Protein AF-A0A3S3SEU9-F1 (afdb_monomer)

Organism: NCBI:txid2502784

Sequence (145 aa):
MKKLLLIMLAISAFSYSQTKEERQKILDKKKAMATYSPRDSLNYPVKYCLLMATSKFLSPDVDLEIDYGQDATYFEDKKIRDRNGKKILFNSVIDALNYMSSIGWEFVNAYVITVGNQNVYHYLMKNENVNPDYIPKTKRDFKLN

Solvent-accessible surface area (backbone atoms only — not comparable to full-atom values): 8757 Å² total; per-residue (Å²): 109,72,72,59,53,52,52,54,52,50,55,54,50,60,69,63,69,58,49,74,66,56,54,47,54,52,52,52,54,52,51,73,71,41,88,76,72,55,70,92,73,60,90,68,83,76,40,50,36,38,43,36,38,33,74,42,88,98,48,82,46,46,47,56,33,57,43,67,82,67,97,70,62,97,84,58,61,38,39,42,25,49,100,85,63,46,74,66,85,46,75,34,71,67,51,45,50,52,53,42,41,77,61,59,36,40,86,73,48,74,54,77,46,72,59,89,94,42,63,35,41,36,34,38,30,34,22,96,78,61,52,81,90,61,56,83,35,34,59,78,77,57,71,74,131

Nearest PDB structures (foldseek):
  6s4l-assembly1_B  TM=4.363E-01  e=3.090E-02  Homo sapiens
  5is2-assembly1_A-2  TM=5.561E-01  e=3.398E-01  Mycobacterium avium 104
  6dzs-assembly1_A  TM=3.660E-01  e=1.528E-01  Mycolicibacterium hassiacum DSM 44199
  2nyi-assembly1_B  TM=5.801E-01  e=2.236E+00  Galdieria sulphuraria
  7dl8-assembly1_B  TM=6.988E-01  e=4.972E+00  Trypanosoma brucei

Structure (mmCIF, N/CA/C/O backbone):
data_AF-A0A3S3SEU9-F1
#
_entry.id   AF-A0A3S3SEU9-F1
#
loop_
_atom_site.group_PDB
_atom_site.id
_atom_site.type_symbol
_atom_site.label_atom_id
_atom_site.label_alt_id
_atom_site.label_comp_id
_atom_site.label_asym_id
_atom_site.label_entity_id
_atom_site.label_seq_id
_atom_site.pdbx_PDB_ins_code
_atom_site.Cartn_x
_atom_site.Cartn_y
_atom_site.Cartn_z
_atom_site.occupancy
_atom_site.B_iso_or_equiv
_atom_site.auth_seq_id
_atom_site.auth_comp_id
_atom_site.auth_asym_id
_atom_site.auth_atom_id
_atom_site.pdbx_PDB_model_num
ATOM 1 N N . MET A 1 1 ? -0.748 -48.714 19.753 1.00 59.88 1 MET A N 1
ATOM 2 C CA . MET A 1 1 ? -1.264 -47.334 19.931 1.00 59.88 1 MET A CA 1
ATOM 3 C C . MET A 1 1 ? -0.469 -46.516 20.956 1.00 59.88 1 MET A C 1
ATOM 5 O O . MET A 1 1 ? 0.057 -45.484 20.571 1.00 59.88 1 MET A O 1
ATOM 9 N N . LYS A 1 2 ? -0.257 -46.976 22.203 1.00 46.00 2 LYS A N 1
ATOM 10 C CA . LYS A 1 2 ? 0.523 -46.224 23.221 1.00 46.00 2 LYS A CA 1
ATOM 11 C C . LYS A 1 2 ? 1.994 -45.934 22.841 1.00 46.00 2 LYS A C 1
ATOM 13 O O . LYS A 1 2 ? 2.471 -44.834 23.084 1.00 46.00 2 LYS A O 1
ATOM 18 N N . LYS A 1 3 ? 2.689 -46.868 22.171 1.00 50.59 3 LYS A N 1
ATOM 19 C CA . LYS A 1 3 ? 4.067 -46.650 21.666 1.00 50.59 3 LYS A CA 1
ATOM 20 C C . LYS A 1 3 ? 4.150 -45.610 20.534 1.00 50.59 3 LYS A C 1
ATOM 22 O O . LYS A 1 3 ? 5.129 -44.885 20.460 1.00 50.59 3 LYS A O 1
ATOM 27 N N . LEU A 1 4 ? 3.115 -45.505 19.695 1.00 50.59 4 LEU A N 1
ATOM 28 C CA . LEU A 1 4 ? 3.064 -44.536 18.591 1.00 50.59 4 LEU A CA 1
ATOM 29 C C . LEU A 1 4 ? 2.796 -43.111 19.109 1.00 50.59 4 LEU A C 1
ATOM 31 O O . LEU A 1 4 ? 3.384 -42.153 18.619 1.00 50.59 4 LEU A O 1
ATOM 35 N N . LEU A 1 5 ? 1.976 -42.989 20.159 1.00 51.41 5 LEU A N 1
ATOM 36 C CA . LEU A 1 5 ? 1.714 -41.720 20.842 1.00 51.41 5 LEU A CA 1
ATOM 37 C C . LEU A 1 5 ? 2.970 -41.175 21.553 1.00 51.41 5 LEU A C 1
ATOM 39 O O . LEU A 1 5 ? 3.225 -39.976 21.507 1.00 51.41 5 LEU A O 1
ATOM 43 N N . LEU A 1 6 ? 3.791 -42.053 22.149 1.00 52.44 6 LEU A N 1
ATOM 44 C CA . LEU A 1 6 ? 5.063 -41.666 22.777 1.00 52.44 6 LEU A CA 1
ATOM 45 C C . LEU A 1 6 ? 6.098 -41.150 21.765 1.00 52.44 6 LEU A C 1
ATOM 47 O O . LEU A 1 6 ? 6.818 -40.202 22.064 1.00 52.44 6 LEU A O 1
ATOM 51 N N . ILE A 1 7 ? 6.161 -41.748 20.571 1.00 57.91 7 ILE A N 1
ATOM 52 C CA . ILE A 1 7 ? 7.074 -41.308 19.505 1.00 57.91 7 ILE A CA 1
ATOM 53 C C . ILE A 1 7 ? 6.664 -39.920 18.988 1.00 57.91 7 ILE A C 1
ATOM 55 O O . ILE A 1 7 ? 7.518 -39.053 18.830 1.00 57.91 7 ILE A O 1
ATOM 59 N N . MET A 1 8 ? 5.363 -39.666 18.808 1.00 54.06 8 MET A N 1
ATOM 60 C CA . MET A 1 8 ? 4.849 -38.342 18.422 1.00 54.06 8 MET A CA 1
ATOM 61 C C . MET A 1 8 ? 5.146 -37.262 19.479 1.00 54.06 8 MET A C 1
ATOM 63 O O . MET A 1 8 ? 5.596 -36.168 19.137 1.00 54.06 8 MET A O 1
ATOM 67 N N . LEU A 1 9 ? 4.972 -37.578 20.768 1.00 53.09 9 LEU A N 1
ATOM 68 C CA . LEU A 1 9 ? 5.332 -36.684 21.877 1.00 53.09 9 LEU A CA 1
ATOM 69 C C . LEU A 1 9 ? 6.841 -36.389 21.911 1.00 53.09 9 LEU A C 1
ATOM 71 O O . LEU A 1 9 ? 7.232 -35.232 22.057 1.00 53.09 9 LEU A O 1
ATOM 75 N N . ALA A 1 10 ? 7.692 -37.393 21.681 1.00 54.12 10 ALA A N 1
ATOM 76 C CA . ALA A 1 10 ? 9.143 -37.211 21.628 1.00 54.12 10 ALA A CA 1
ATOM 77 C C . ALA A 1 10 ? 9.595 -36.317 20.455 1.00 54.12 10 ALA A C 1
ATOM 79 O O . ALA A 1 10 ? 10.455 -35.460 20.644 1.00 54.12 10 ALA A O 1
ATOM 80 N N . ILE A 1 11 ? 8.981 -36.441 19.270 1.00 55.03 11 ILE A N 1
ATOM 81 C CA . ILE A 1 11 ? 9.285 -35.595 18.096 1.00 55.03 11 ILE A CA 1
ATOM 82 C C . ILE A 1 11 ? 8.864 -34.133 18.337 1.00 55.03 11 ILE A C 1
ATOM 84 O O . ILE A 1 11 ? 9.590 -33.203 17.966 1.00 55.03 11 ILE A O 1
ATOM 88 N N . SER A 1 12 ? 7.727 -33.912 19.009 1.00 53.00 12 SER A N 1
ATOM 89 C CA . SER A 1 12 ? 7.298 -32.560 19.397 1.00 53.00 12 SER A CA 1
ATOM 90 C C . SER A 1 12 ? 8.214 -31.930 20.455 1.00 53.00 12 SER A C 1
ATOM 92 O O . SER A 1 12 ? 8.548 -30.752 20.341 1.00 53.00 12 SER A O 1
ATOM 94 N N . ALA A 1 13 ? 8.711 -32.717 21.418 1.00 48.31 13 ALA A N 1
ATOM 95 C CA . ALA A 1 13 ? 9.651 -32.254 22.439 1.00 48.31 13 ALA A CA 1
ATOM 96 C C . ALA A 1 13 ? 11.038 -31.927 21.854 1.00 48.31 13 ALA A C 1
ATOM 98 O O . ALA A 1 13 ? 11.632 -30.913 22.217 1.00 48.31 13 ALA A O 1
ATOM 99 N N . PHE A 1 14 ? 11.521 -32.719 20.888 1.00 50.91 14 PHE A N 1
ATOM 100 C CA . PHE A 1 14 ? 12.787 -32.468 20.182 1.00 50.91 14 PHE A CA 1
ATOM 101 C C . PHE A 1 14 ? 12.729 -31.211 19.298 1.00 50.91 14 PHE A C 1
ATOM 103 O O . PHE A 1 14 ? 13.701 -30.469 19.183 1.00 50.91 14 PHE A O 1
ATOM 110 N N . SER A 1 15 ? 11.564 -30.926 18.706 1.00 49.78 15 SER A N 1
ATOM 111 C CA . SER A 1 15 ? 11.334 -29.680 17.956 1.00 49.78 15 SER A CA 1
ATOM 112 C C . SER A 1 15 ? 11.301 -28.445 18.873 1.00 49.78 15 SER A C 1
ATOM 114 O O . SER A 1 15 ? 11.617 -27.331 18.443 1.00 49.78 15 SER A O 1
ATOM 116 N N . TYR A 1 16 ? 10.956 -28.637 20.151 1.00 48.94 16 TYR A N 1
ATOM 117 C CA . TYR A 1 16 ? 10.883 -27.579 21.161 1.00 48.94 16 TYR A CA 1
ATOM 118 C C . TYR A 1 16 ? 12.215 -27.328 21.892 1.00 48.94 16 TYR A C 1
ATOM 120 O O . TYR A 1 16 ? 12.405 -26.234 22.414 1.00 48.94 16 TYR A O 1
ATOM 128 N N . SER A 1 17 ? 13.151 -28.288 21.906 1.00 53.56 17 SER A N 1
ATOM 129 C CA . SER A 1 17 ? 14.397 -28.192 22.689 1.00 53.56 17 SER A CA 1
ATOM 130 C C . SER A 1 17 ? 15.515 -27.374 22.038 1.00 53.56 17 SER A C 1
ATOM 132 O O . SER A 1 17 ? 16.555 -27.191 22.663 1.00 53.56 17 SER A O 1
ATOM 134 N N . GLN A 1 18 ? 15.344 -26.905 20.798 1.00 58.06 18 GLN A N 1
ATOM 135 C CA . GLN A 1 18 ? 16.339 -26.041 20.162 1.00 58.06 18 GLN A CA 1
ATOM 136 C C . GLN A 1 18 ? 16.134 -24.592 20.591 1.00 58.06 18 GLN A C 1
ATOM 138 O O . GLN A 1 18 ? 15.076 -23.999 20.351 1.00 58.06 18 GLN A O 1
ATOM 143 N N . THR A 1 19 ? 17.173 -24.012 21.177 1.00 67.75 19 THR A N 1
ATOM 144 C CA . THR A 1 19 ? 17.224 -22.590 21.513 1.00 67.75 19 THR A CA 1
ATOM 145 C C . THR A 1 19 ? 17.065 -21.735 20.249 1.00 67.75 19 THR A C 1
ATOM 147 O O . THR A 1 19 ? 17.373 -22.155 19.129 1.00 67.75 19 THR A O 1
ATOM 150 N N . LYS A 1 20 ? 16.592 -20.491 20.404 1.00 57.31 20 LYS A N 1
ATOM 151 C CA . LYS A 1 20 ? 16.487 -19.525 19.291 1.00 57.31 20 LYS A CA 1
ATOM 152 C C . LYS A 1 20 ? 17.822 -19.370 18.546 1.00 57.31 20 LYS A C 1
ATOM 154 O O . LYS A 1 20 ? 17.833 -19.202 17.330 1.00 57.31 20 LYS A O 1
ATOM 159 N N . GLU A 1 21 ? 18.926 -19.471 19.277 1.00 58.62 21 GLU A N 1
ATOM 160 C CA . GLU A 1 21 ? 20.291 -19.342 18.774 1.00 58.62 21 GLU A CA 1
ATOM 161 C C . GLU A 1 21 ? 20.722 -20.544 17.915 1.00 58.62 21 GLU A C 1
ATOM 163 O O . GLU A 1 21 ? 21.312 -20.369 16.851 1.00 58.62 21 GLU A O 1
ATOM 168 N N . GLU A 1 22 ? 20.350 -21.769 18.296 1.00 70.56 22 GLU A N 1
ATOM 169 C CA . GLU A 1 22 ? 20.580 -22.975 17.484 1.00 70.56 22 GLU A CA 1
ATOM 170 C C . GLU A 1 22 ? 19.737 -22.978 16.206 1.00 70.56 22 GLU A C 1
ATOM 172 O O . GLU A 1 22 ? 20.235 -23.312 15.129 1.00 70.56 22 GLU A O 1
ATOM 177 N N . ARG A 1 23 ? 18.482 -22.519 16.296 1.00 66.38 23 ARG A N 1
ATOM 178 C CA . ARG A 1 23 ? 17.613 -22.333 15.124 1.00 66.38 23 ARG A CA 1
ATOM 179 C C . ARG A 1 23 ? 18.206 -21.312 14.153 1.00 66.38 23 ARG A C 1
ATOM 181 O O . ARG A 1 23 ? 18.196 -21.549 12.945 1.00 66.38 23 ARG A O 1
ATOM 188 N N . GLN A 1 24 ? 18.770 -20.219 14.670 1.00 59.25 24 GLN A N 1
ATOM 189 C CA . GLN A 1 24 ? 19.436 -19.202 13.858 1.00 59.25 24 GLN A CA 1
ATOM 190 C C . GLN A 1 24 ? 20.692 -19.762 13.174 1.00 59.25 24 GLN A C 1
ATOM 192 O O . GLN A 1 24 ? 20.829 -19.611 11.965 1.00 59.25 24 GLN A O 1
ATOM 197 N N . LYS A 1 25 ? 21.531 -20.530 13.885 1.00 74.12 25 LYS A N 1
ATOM 198 C CA . LYS A 1 25 ? 22.704 -21.209 13.298 1.00 74.12 25 LYS A CA 1
ATOM 199 C C . LYS A 1 25 ? 22.332 -22.170 12.165 1.00 74.12 25 LYS A C 1
ATOM 201 O O . LYS A 1 25 ? 23.043 -22.247 11.164 1.00 74.12 25 LYS A O 1
ATOM 206 N N . ILE A 1 26 ? 21.218 -22.894 12.287 1.00 76.31 26 ILE A N 1
ATOM 207 C CA . ILE A 1 26 ? 20.717 -23.777 11.220 1.00 76.31 26 ILE A CA 1
ATOM 208 C C . ILE A 1 26 ? 20.243 -22.963 10.010 1.00 76.31 26 ILE A C 1
ATOM 210 O O . ILE A 1 26 ? 20.529 -23.340 8.871 1.00 76.31 26 ILE A O 1
ATOM 214 N N . LEU A 1 27 ? 19.537 -21.852 10.239 1.00 66.81 27 LEU A N 1
ATOM 215 C CA . LEU A 1 27 ? 19.095 -20.944 9.177 1.00 66.81 27 LEU A CA 1
ATOM 216 C C . LEU A 1 27 ? 20.283 -20.300 8.458 1.00 66.81 27 LEU A C 1
ATOM 218 O O . LEU A 1 27 ? 20.294 -20.261 7.231 1.00 66.81 27 LEU A O 1
ATOM 222 N N . ASP A 1 28 ? 21.300 -19.871 9.198 1.00 72.38 28 ASP A N 1
ATOM 223 C CA . ASP A 1 28 ? 22.506 -19.250 8.649 1.00 72.38 28 ASP A CA 1
ATOM 224 C C . ASP A 1 28 ? 23.352 -20.265 7.869 1.00 72.38 28 ASP A C 1
ATOM 226 O O . ASP A 1 28 ? 23.828 -19.967 6.776 1.00 72.38 28 ASP A O 1
ATOM 230 N N . LYS A 1 29 ? 23.447 -21.514 8.347 1.00 73.06 29 LYS A N 1
ATOM 231 C CA . LYS A 1 29 ? 24.093 -22.611 7.608 1.00 73.06 29 LYS A CA 1
ATOM 232 C C . LYS A 1 29 ? 23.344 -22.966 6.319 1.00 73.06 29 LYS A C 1
ATOM 234 O O . LYS A 1 29 ? 23.979 -23.217 5.300 1.00 73.06 29 LYS A O 1
ATOM 239 N N . LYS A 1 30 ? 22.004 -22.954 6.328 1.00 66.31 30 LYS A N 1
ATOM 240 C CA . LYS A 1 30 ? 21.187 -23.120 5.110 1.00 66.31 30 LYS A CA 1
ATOM 241 C C . LYS A 1 30 ? 21.360 -21.944 4.143 1.00 66.31 30 LYS A C 1
ATOM 243 O O . LYS A 1 30 ? 21.490 -22.175 2.946 1.00 66.31 30 LYS A O 1
ATOM 248 N N . LYS A 1 31 ? 21.420 -20.708 4.654 1.00 58.94 31 LYS A N 1
ATOM 249 C CA . LYS A 1 31 ? 21.730 -19.500 3.868 1.00 58.94 31 LYS A CA 1
ATOM 250 C C . LYS A 1 31 ? 23.132 -19.530 3.261 1.00 58.94 31 LYS A C 1
ATOM 252 O O . LYS A 1 31 ? 23.304 -18.980 2.190 1.00 58.94 31 LYS A O 1
ATOM 257 N N . ALA A 1 32 ? 24.108 -20.167 3.906 1.00 60.22 32 ALA A N 1
ATOM 258 C CA . ALA A 1 32 ? 25.459 -20.320 3.361 1.00 60.22 32 ALA A CA 1
ATOM 259 C C . ALA A 1 32 ? 25.544 -21.355 2.220 1.00 60.22 32 ALA A C 1
ATOM 261 O O . ALA A 1 32 ? 26.468 -21.297 1.416 1.00 60.22 32 ALA A O 1
ATOM 262 N N . MET A 1 3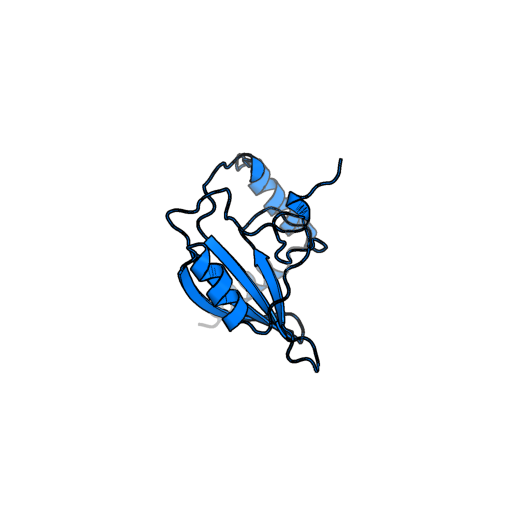3 ? 24.601 -22.304 2.146 1.00 58.06 33 MET A N 1
ATOM 263 C CA . MET A 1 33 ? 24.541 -23.316 1.077 1.00 58.06 33 MET A CA 1
ATOM 264 C C . MET A 1 33 ? 23.635 -22.913 -0.093 1.00 58.06 33 MET A C 1
ATOM 266 O O . MET A 1 33 ? 23.811 -23.413 -1.200 1.00 58.06 33 MET A O 1
ATOM 270 N N . ALA A 1 34 ? 22.679 -22.014 0.132 1.00 56.59 34 ALA A N 1
ATOM 271 C CA . ALA A 1 34 ? 21.967 -21.340 -0.941 1.00 56.59 34 ALA A CA 1
ATOM 272 C C . ALA A 1 34 ? 22.802 -20.137 -1.391 1.00 56.59 34 ALA A C 1
ATOM 274 O O . ALA A 1 34 ? 23.124 -19.276 -0.581 1.00 56.59 34 ALA A O 1
ATOM 275 N N . THR A 1 35 ? 23.138 -20.027 -2.672 1.00 47.19 35 THR A N 1
ATOM 276 C CA . THR A 1 35 ? 23.602 -18.754 -3.233 1.00 47.19 35 THR A CA 1
ATOM 277 C C . THR A 1 35 ? 22.475 -17.731 -3.077 1.00 47.19 35 THR A C 1
ATOM 279 O O . THR A 1 35 ? 21.547 -17.668 -3.880 1.00 47.19 35 THR A O 1
ATOM 282 N N . TYR A 1 36 ? 22.505 -16.967 -1.984 1.00 47.44 36 TYR A N 1
ATOM 283 C 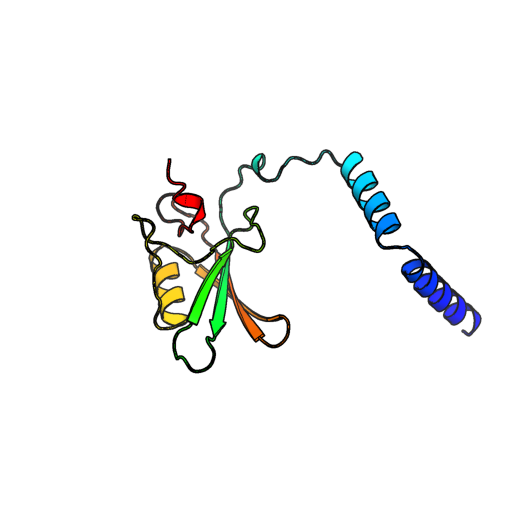CA . TYR A 1 36 ? 21.583 -15.866 -1.749 1.00 47.44 36 TYR A CA 1
ATOM 284 C C . TYR A 1 36 ? 21.897 -14.772 -2.765 1.00 47.44 36 TYR A C 1
ATOM 286 O O . TYR A 1 36 ? 22.869 -14.036 -2.609 1.00 47.44 36 TYR A O 1
ATOM 294 N N . SER A 1 37 ? 21.086 -14.680 -3.816 1.00 45.72 37 SER A N 1
ATOM 295 C CA . SER A 1 37 ? 21.028 -13.465 -4.623 1.00 45.72 37 SER A CA 1
ATOM 296 C C . SER A 1 37 ? 20.271 -12.428 -3.793 1.00 45.72 37 SER A C 1
ATOM 298 O O . SER A 1 37 ? 19.111 -12.683 -3.452 1.00 45.72 37 SER A O 1
ATOM 300 N N . PRO A 1 38 ? 20.884 -11.291 -3.420 1.00 48.94 38 PRO A N 1
ATOM 301 C CA . PRO A 1 38 ? 20.174 -10.227 -2.718 1.00 48.94 38 PRO A CA 1
ATOM 302 C C . PRO A 1 38 ? 18.898 -9.854 -3.471 1.00 48.94 38 PRO A C 1
ATOM 304 O O . PRO A 1 38 ? 18.916 -9.819 -4.698 1.00 48.94 38 PRO A O 1
ATOM 307 N N . ARG A 1 39 ? 17.787 -9.577 -2.781 1.00 50.75 39 ARG A N 1
ATOM 308 C CA . ARG A 1 39 ? 16.524 -9.221 -3.452 1.00 50.75 39 ARG A CA 1
ATOM 309 C C . ARG A 1 39 ? 16.701 -8.039 -4.412 1.00 50.75 39 ARG A C 1
ATOM 311 O O . ARG A 1 39 ? 16.165 -8.082 -5.510 1.00 50.75 39 ARG A O 1
ATOM 318 N N . ASP A 1 40 ? 17.557 -7.082 -4.059 1.00 51.66 40 ASP A N 1
ATOM 319 C CA . ASP A 1 40 ? 17.941 -5.944 -4.906 1.00 51.66 40 ASP A CA 1
ATOM 320 C C . ASP A 1 40 ? 18.636 -6.340 -6.230 1.00 51.66 40 ASP A C 1
ATOM 322 O O . ASP A 1 40 ? 18.718 -5.532 -7.150 1.00 51.66 40 ASP A O 1
ATOM 326 N N . SER A 1 41 ? 19.131 -7.579 -6.354 1.00 45.75 41 SER A N 1
ATOM 327 C CA . SER A 1 41 ? 19.686 -8.135 -7.602 1.00 45.75 41 SER A CA 1
ATOM 328 C C . SER A 1 41 ? 18.636 -8.802 -8.501 1.00 45.75 41 SER A C 1
ATOM 330 O O . SER A 1 41 ? 18.914 -9.095 -9.663 1.00 45.75 41 SER A O 1
ATOM 332 N N . LEU A 1 42 ? 17.427 -9.045 -7.984 1.00 53.28 42 LEU A N 1
ATOM 333 C CA . LEU A 1 42 ? 16.322 -9.640 -8.728 1.00 53.28 42 LEU A CA 1
ATOM 334 C C . LEU A 1 42 ? 15.488 -8.525 -9.371 1.00 53.28 42 LEU A C 1
ATOM 336 O O . LEU A 1 42 ? 14.598 -7.954 -8.751 1.00 53.28 42 LEU A O 1
ATOM 340 N N . ASN A 1 43 ? 15.768 -8.218 -10.638 1.00 66.44 43 ASN A N 1
ATOM 341 C CA . ASN A 1 43 ? 14.995 -7.243 -11.408 1.00 66.44 43 ASN A CA 1
ATOM 342 C C . ASN A 1 43 ? 13.739 -7.897 -12.013 1.00 66.44 43 ASN A C 1
ATOM 344 O O . ASN A 1 43 ? 13.711 -8.233 -13.197 1.00 66.44 43 ASN A O 1
ATOM 348 N N . TYR A 1 44 ? 12.716 -8.141 -11.190 1.00 73.50 44 TYR A N 1
ATOM 349 C CA . TYR A 1 44 ? 11.390 -8.538 -11.670 1.00 73.50 44 TYR A CA 1
ATOM 350 C C . TYR A 1 44 ? 10.435 -7.335 -11.699 1.00 73.50 44 TYR A C 1
ATOM 352 O O . TYR A 1 44 ? 10.507 -6.467 -10.827 1.00 73.50 44 TYR A O 1
ATOM 360 N N . PRO A 1 45 ? 9.511 -7.271 -12.676 1.00 81.31 45 PRO A N 1
ATOM 361 C CA . PRO A 1 45 ? 8.522 -6.204 -12.729 1.00 81.31 45 PRO A CA 1
ATOM 362 C C . PRO A 1 45 ? 7.575 -6.280 -11.526 1.00 81.31 45 PRO A C 1
ATOM 364 O O . PRO A 1 45 ? 7.135 -7.363 -11.126 1.00 81.31 45 PRO A O 1
ATOM 367 N N . VAL A 1 46 ? 7.218 -5.119 -10.975 1.00 87.06 46 VAL A N 1
ATOM 368 C CA . VAL A 1 46 ? 6.205 -5.008 -9.921 1.00 87.06 46 VAL A CA 1
ATOM 369 C C . VAL A 1 46 ? 4.838 -5.318 -10.526 1.00 87.06 46 VAL A C 1
ATOM 371 O O . VAL A 1 46 ? 4.279 -4.508 -11.256 1.00 87.06 46 VAL A O 1
ATOM 374 N N . LYS A 1 47 ? 4.311 -6.509 -10.232 1.00 92.81 47 LYS A N 1
ATOM 375 C CA . LYS A 1 47 ? 3.003 -6.967 -10.734 1.00 92.81 47 LYS A CA 1
ATOM 376 C C . LYS A 1 47 ? 1.923 -7.070 -9.669 1.00 92.81 47 LYS A C 1
ATOM 378 O O . LYS A 1 47 ? 0.750 -7.161 -10.011 1.00 92.81 47 LYS A O 1
ATOM 383 N N . TYR A 1 48 ? 2.311 -7.090 -8.399 1.00 94.94 48 TYR A N 1
ATOM 384 C CA . TYR A 1 48 ? 1.409 -7.278 -7.270 1.00 94.94 48 TYR A CA 1
ATOM 385 C C . TYR A 1 48 ? 1.727 -6.272 -6.174 1.00 94.94 48 TYR A C 1
ATOM 387 O O . TYR A 1 48 ? 2.886 -5.902 -5.982 1.00 94.94 48 TYR A O 1
ATOM 395 N N . CYS A 1 49 ? 0.695 -5.866 -5.444 1.00 95.00 49 CYS A N 1
ATOM 396 C CA . CYS A 1 49 ? 0.844 -5.113 -4.214 1.00 95.00 49 CYS A CA 1
ATOM 397 C C . CYS A 1 49 ? -0.207 -5.530 -3.189 1.00 95.00 49 CYS A C 1
ATOM 399 O O . CYS A 1 49 ? -1.297 -5.990 -3.537 1.00 95.00 49 CYS A O 1
ATOM 401 N N . LEU A 1 50 ? 0.109 -5.316 -1.919 1.00 95.69 50 LEU A N 1
ATOM 402 C CA . LEU A 1 50 ? -0.862 -5.297 -0.839 1.00 95.69 50 LEU A CA 1
ATOM 403 C C . LEU A 1 50 ? -1.141 -3.846 -0.473 1.00 95.69 50 LEU A C 1
ATOM 405 O O . LEU A 1 50 ? -0.242 -3.126 -0.042 1.00 95.69 50 LEU A O 1
ATOM 409 N N . LEU A 1 51 ? -2.394 -3.433 -0.622 1.00 96.31 51 LEU A N 1
ATOM 410 C CA . LEU A 1 51 ? -2.902 -2.220 -0.000 1.00 96.31 51 LEU A CA 1
ATOM 411 C C . LEU A 1 51 ? -3.421 -2.600 1.391 1.00 96.31 51 LEU A C 1
ATOM 413 O O . LEU A 1 51 ? -4.325 -3.426 1.522 1.00 96.31 51 LEU A O 1
ATOM 417 N N . MET A 1 52 ? -2.817 -2.038 2.431 1.00 94.62 52 MET A N 1
ATOM 418 C CA . MET A 1 52 ? -3.131 -2.327 3.828 1.00 94.62 52 MET A CA 1
ATOM 419 C C . MET A 1 52 ? -3.857 -1.136 4.431 1.00 94.62 52 MET A C 1
ATOM 421 O O . MET A 1 52 ? -3.335 -0.024 4.417 1.00 94.62 52 MET A O 1
ATOM 425 N N . ALA A 1 53 ? -5.050 -1.376 4.965 1.00 92.94 53 ALA A N 1
ATOM 426 C CA . ALA A 1 53 ? -5.847 -0.368 5.640 1.00 92.94 53 ALA A CA 1
ATOM 427 C C . ALA A 1 53 ? -5.950 -0.675 7.134 1.00 92.94 53 ALA A C 1
ATOM 429 O O . ALA A 1 53 ? -6.362 -1.768 7.535 1.00 92.94 53 ALA A O 1
ATOM 430 N N . THR A 1 54 ? -5.647 0.318 7.957 1.00 90.81 54 THR A N 1
ATOM 431 C CA . THR A 1 54 ? -5.904 0.310 9.396 1.00 90.81 54 THR A CA 1
ATOM 432 C C . THR A 1 54 ? -6.907 1.400 9.731 1.00 90.81 54 THR A C 1
ATOM 434 O O . THR A 1 54 ? -6.738 2.568 9.381 1.00 90.81 54 THR A O 1
ATOM 437 N N . SER A 1 55 ? -7.978 1.026 10.435 1.00 78.50 55 SER A N 1
ATOM 438 C CA . SER A 1 55 ? -8.893 2.021 10.996 1.00 78.50 55 SER A CA 1
ATOM 439 C C . SER A 1 55 ? -8.140 2.836 12.036 1.00 78.50 55 SER A C 1
ATOM 441 O O . SER A 1 55 ? -7.504 2.263 12.930 1.00 78.50 55 SER A O 1
ATOM 443 N N . LYS A 1 56 ? -8.246 4.163 11.962 1.00 74.00 56 LYS A N 1
ATOM 444 C CA . LYS A 1 56 ? -7.857 5.013 13.084 1.00 74.00 56 LYS A CA 1
ATOM 445 C C . LYS A 1 56 ? -8.932 4.909 14.163 1.00 74.00 56 LYS A C 1
ATOM 447 O O . LYS A 1 56 ? -10.123 4.826 13.869 1.00 74.00 56 LYS A O 1
ATOM 452 N N . PHE A 1 57 ? -8.512 4.863 15.421 1.00 53.84 57 PHE A N 1
ATOM 453 C CA . PHE A 1 57 ? -9.439 4.829 16.547 1.00 53.84 57 PHE A CA 1
ATOM 454 C C . PHE A 1 57 ? -10.251 6.137 16.565 1.00 53.84 57 PHE A C 1
ATOM 456 O O . PHE A 1 57 ? -9.659 7.213 16.611 1.00 53.84 57 PHE A O 1
ATOM 463 N N . LEU A 1 58 ? -11.586 6.037 16.505 1.00 52.94 58 LEU A N 1
ATOM 464 C CA . LEU A 1 58 ? -12.546 7.158 16.549 1.00 52.94 58 LEU A CA 1
ATOM 465 C C . LEU A 1 58 ? -12.526 8.149 15.362 1.00 52.94 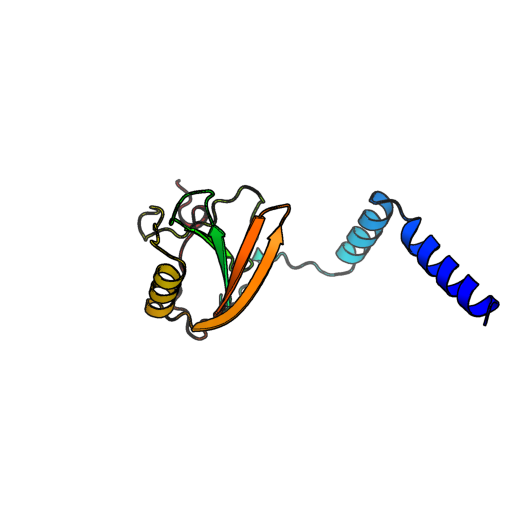58 LEU A C 1
ATOM 467 O O . LEU A 1 58 ? -13.090 9.233 15.485 1.00 52.94 58 LEU A O 1
ATOM 471 N N . SER A 1 59 ? -11.933 7.804 14.213 1.00 63.66 59 SER A N 1
ATOM 472 C CA . SER A 1 59 ? -11.991 8.636 12.997 1.00 63.66 59 SER A CA 1
ATOM 473 C C . SER A 1 59 ? -12.574 7.848 11.817 1.00 63.66 59 SER A C 1
ATOM 475 O O . SER A 1 59 ? -12.285 6.654 11.709 1.00 63.66 59 SER A O 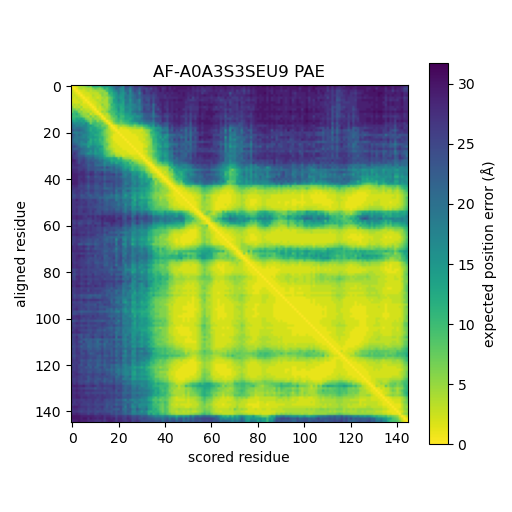1
AT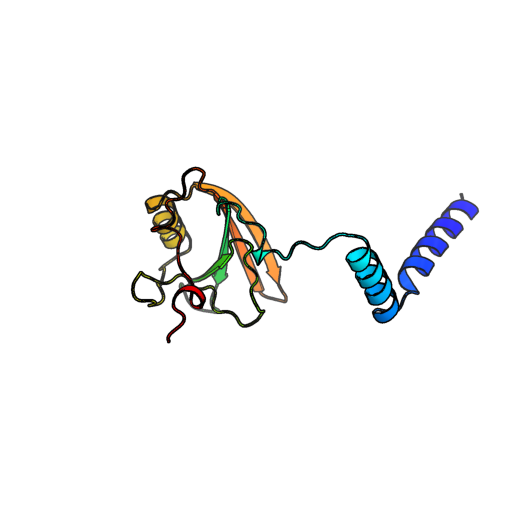OM 477 N N . PRO A 1 60 ? -13.367 8.480 10.924 1.00 65.56 60 PRO A N 1
ATOM 478 C CA . PRO A 1 60 ? -13.714 7.878 9.634 1.00 65.56 60 PRO A CA 1
ATOM 479 C C . PRO A 1 60 ? -12.482 7.690 8.733 1.00 65.56 60 PRO A C 1
ATOM 481 O O . PRO A 1 60 ? -12.539 6.923 7.774 1.00 65.56 60 PRO A O 1
ATOM 484 N N . ASP A 1 61 ? -11.367 8.357 9.049 1.00 71.56 61 ASP A N 1
ATOM 485 C CA . ASP A 1 61 ? -10.124 8.245 8.303 1.00 71.56 61 ASP A CA 1
ATOM 486 C C . ASP A 1 61 ? -9.520 6.844 8.415 1.00 71.56 61 ASP A C 1
ATOM 488 O O . ASP A 1 61 ? -9.347 6.276 9.501 1.00 71.56 61 ASP A O 1
ATOM 492 N N . VAL A 1 62 ? -9.052 6.353 7.276 1.00 83.06 62 VAL A N 1
ATOM 493 C CA . VAL A 1 62 ? -8.240 5.142 7.188 1.00 83.06 62 VAL A CA 1
ATOM 494 C C . VAL A 1 62 ? -6.772 5.518 7.038 1.00 83.06 62 VAL A C 1
ATOM 496 O O . VAL A 1 62 ? -6.425 6.460 6.324 1.00 83.06 62 VAL A O 1
ATOM 499 N N . ASP A 1 63 ? -5.893 4.811 7.743 1.00 89.25 63 ASP A N 1
ATOM 500 C CA . ASP A 1 63 ? -4.468 4.847 7.430 1.00 89.25 63 ASP A CA 1
ATOM 501 C C . ASP A 1 63 ? -4.184 3.780 6.375 1.00 89.25 63 ASP A C 1
ATOM 503 O O . ASP A 1 63 ? -4.601 2.631 6.532 1.00 89.25 63 ASP A O 1
ATOM 507 N N . LEU A 1 64 ? -3.546 4.181 5.277 1.00 93.00 64 LEU A N 1
ATOM 508 C CA . LEU A 1 64 ? -3.325 3.329 4.114 1.00 93.00 64 LEU A CA 1
ATOM 509 C C . LEU A 1 64 ? -1.848 3.261 3.770 1.00 93.00 64 LEU A C 1
ATOM 511 O O . LEU A 1 64 ? -1.178 4.279 3.580 1.00 93.00 64 LEU A O 1
ATOM 515 N N . GLU A 1 65 ? -1.374 2.033 3.636 1.00 93.56 65 GLU A N 1
ATOM 516 C CA . GLU A 1 65 ? -0.003 1.703 3.285 1.00 93.56 65 GLU A CA 1
ATOM 517 C C . GLU A 1 65 ? 0.019 0.751 2.097 1.00 93.56 65 GLU A C 1
ATOM 519 O O . GLU A 1 65 ? -0.900 -0.047 1.912 1.00 93.56 65 GLU A O 1
ATOM 524 N N . ILE A 1 66 ? 1.079 0.829 1.294 1.00 93.81 66 ILE A N 1
ATOM 525 C CA . ILE A 1 66 ? 1.263 -0.046 0.138 1.00 93.81 66 ILE A CA 1
ATOM 526 C C . ILE A 1 66 ? 2.561 -0.846 0.247 1.00 93.81 66 ILE A C 1
ATOM 528 O O . ILE A 1 66 ? 3.622 -0.316 0.587 1.00 93.81 66 ILE A O 1
ATOM 532 N N . ASP A 1 67 ? 2.465 -2.141 -0.041 1.00 91.62 67 ASP A N 1
ATOM 533 C CA . ASP A 1 67 ? 3.579 -3.084 -0.019 1.00 91.62 67 ASP A CA 1
ATOM 534 C C . ASP A 1 67 ? 3.703 -3.794 -1.373 1.00 91.62 67 ASP A C 1
ATOM 536 O O . ASP A 1 67 ? 2.763 -4.443 -1.824 1.00 91.62 67 ASP A O 1
ATOM 540 N N . TYR A 1 68 ? 4.860 -3.675 -2.019 1.00 89.00 68 TYR A N 1
ATOM 541 C CA . TYR A 1 68 ? 5.206 -4.330 -3.287 1.00 89.00 68 TYR A CA 1
ATOM 542 C C . TYR A 1 68 ? 6.186 -5.499 -3.095 1.00 89.00 68 TYR A C 1
ATOM 544 O O . TYR A 1 68 ? 6.729 -6.028 -4.065 1.00 89.00 68 TYR A O 1
ATOM 552 N N . GLY A 1 69 ? 6.468 -5.890 -1.850 1.00 81.88 69 GLY A N 1
ATOM 553 C CA . GLY A 1 69 ? 7.507 -6.856 -1.509 1.00 81.88 69 GLY A CA 1
ATOM 554 C C . GLY A 1 69 ? 8.925 -6.278 -1.542 1.00 81.88 69 GLY A C 1
ATOM 555 O O . GLY A 1 69 ? 9.891 -7.041 -1.569 1.00 81.88 69 GLY A O 1
ATOM 556 N N . GLN A 1 70 ? 9.085 -4.954 -1.544 1.00 74.44 70 GLN A N 1
ATOM 557 C CA . GLN A 1 70 ? 10.388 -4.300 -1.423 1.00 74.44 70 GLN A CA 1
ATOM 558 C C . GLN A 1 70 ? 10.977 -4.485 -0.017 1.00 74.44 70 GLN A C 1
ATOM 560 O O . GLN A 1 70 ? 10.236 -4.574 0.965 1.00 74.44 70 GLN A O 1
ATOM 565 N N . ASP A 1 71 ? 12.308 -4.522 0.095 1.00 69.94 71 ASP A N 1
ATOM 566 C CA . ASP A 1 71 ? 12.978 -4.563 1.398 1.00 69.94 71 ASP A CA 1
ATOM 567 C C . ASP A 1 71 ? 12.637 -3.289 2.177 1.00 69.94 71 ASP A C 1
ATOM 569 O O . ASP A 1 71 ? 13.090 -2.187 1.846 1.00 69.94 71 ASP A O 1
ATOM 573 N N . ALA A 1 72 ? 11.790 -3.449 3.192 1.00 66.62 72 ALA A N 1
ATOM 574 C CA . ALA A 1 72 ? 11.314 -2.372 4.037 1.00 66.62 72 ALA A CA 1
ATOM 575 C C . ALA A 1 72 ? 11.721 -2.605 5.489 1.00 66.62 72 ALA A C 1
ATOM 577 O O . ALA A 1 72 ? 11.622 -3.717 6.015 1.00 66.62 72 ALA A O 1
ATOM 578 N N . THR A 1 73 ? 12.164 -1.539 6.153 1.00 70.12 73 THR A N 1
ATOM 579 C CA . THR A 1 73 ? 12.388 -1.589 7.605 1.00 70.12 73 THR A CA 1
ATOM 580 C C . THR A 1 73 ? 11.061 -1.440 8.347 1.00 70.12 73 THR A C 1
ATOM 582 O O . THR A 1 73 ? 10.108 -0.868 7.822 1.00 70.12 73 THR A O 1
ATOM 585 N N . TYR A 1 74 ? 11.000 -1.912 9.596 1.00 61.34 74 TYR A N 1
ATOM 586 C CA . TYR A 1 74 ? 9.796 -1.807 10.433 1.00 61.34 74 TYR A CA 1
ATOM 587 C C . TYR A 1 74 ? 9.296 -0.359 10.613 1.00 61.34 74 TYR A C 1
ATOM 589 O O . TYR A 1 74 ? 8.110 -0.138 10.821 1.00 61.34 74 TYR A O 1
ATOM 597 N N . PHE A 1 75 ? 10.190 0.631 10.515 1.00 72.31 75 PHE A N 1
ATOM 598 C CA . PHE A 1 75 ? 9.882 2.052 10.718 1.00 72.31 75 PHE A CA 1
ATOM 599 C C . PHE A 1 75 ? 9.664 2.833 9.416 1.00 72.31 75 PHE A C 1
ATOM 601 O O . PHE A 1 75 ? 9.634 4.066 9.424 1.00 72.31 75 PHE A O 1
ATOM 608 N N . GLU A 1 76 ? 9.572 2.148 8.280 1.00 81.12 76 GLU A N 1
ATOM 609 C CA . GLU A 1 76 ? 9.443 2.814 6.993 1.00 81.12 76 GLU A CA 1
ATOM 610 C C . GLU A 1 76 ? 8.029 3.356 6.756 1.00 81.12 76 GLU A C 1
ATOM 612 O O . GLU A 1 76 ? 7.034 2.667 6.950 1.00 81.12 76 GLU A O 1
ATOM 617 N N . ASP A 1 77 ? 7.941 4.604 6.294 1.00 86.81 77 ASP A N 1
ATOM 618 C CA . ASP A 1 77 ? 6.673 5.250 5.955 1.00 86.81 77 ASP A CA 1
ATOM 619 C C . ASP A 1 77 ? 6.193 4.784 4.574 1.00 86.81 77 ASP A C 1
ATOM 621 O O . ASP A 1 77 ? 6.588 5.339 3.539 1.00 86.81 77 ASP A O 1
ATOM 625 N N . LYS A 1 78 ? 5.336 3.759 4.587 1.00 91.00 78 LYS A N 1
ATOM 626 C CA . LYS A 1 78 ? 4.747 3.111 3.406 1.00 91.00 78 LYS A CA 1
ATOM 627 C C . LYS A 1 78 ? 3.488 3.807 2.874 1.00 91.00 78 LYS A C 1
ATOM 629 O O . LYS A 1 78 ? 2.801 3.261 2.010 1.00 91.00 78 LYS A O 1
ATOM 634 N N . LYS A 1 79 ? 3.165 5.006 3.366 1.00 93.00 79 LYS A N 1
ATOM 635 C CA . LYS A 1 79 ? 1.997 5.763 2.898 1.00 93.00 79 LYS A CA 1
ATOM 636 C C . LYS A 1 79 ? 2.206 6.231 1.468 1.00 93.00 79 LYS A C 1
ATOM 638 O O . LYS A 1 79 ? 3.297 6.686 1.113 1.00 93.00 79 LYS A O 1
ATOM 643 N N . ILE A 1 80 ? 1.137 6.157 0.682 1.00 92.56 80 ILE A N 1
ATOM 644 C CA . ILE A 1 80 ? 1.143 6.567 -0.720 1.00 92.56 80 ILE A CA 1
ATOM 645 C C . ILE A 1 80 ? 1.397 8.076 -0.816 1.00 92.56 80 ILE A C 1
ATOM 647 O O . ILE A 1 80 ? 0.835 8.878 -0.060 1.00 92.56 80 ILE A O 1
ATOM 651 N N . ARG A 1 81 ? 2.266 8.466 -1.748 1.00 90.69 81 ARG A N 1
ATOM 652 C CA . ARG A 1 81 ? 2.662 9.849 -2.002 1.00 90.69 81 ARG A CA 1
ATOM 653 C C . ARG A 1 81 ? 2.443 10.232 -3.458 1.00 90.69 81 ARG A C 1
ATOM 655 O O . ARG A 1 81 ? 2.592 9.412 -4.360 1.00 90.69 81 ARG A O 1
ATOM 662 N N . ASP A 1 82 ? 2.089 11.495 -3.661 1.00 87.06 82 ASP A N 1
ATOM 663 C CA . ASP A 1 82 ? 1.989 12.099 -4.984 1.00 87.06 82 ASP A CA 1
ATOM 664 C C . ASP A 1 82 ? 3.376 12.320 -5.609 1.00 87.06 82 ASP A C 1
ATOM 666 O O . ASP A 1 82 ? 4.410 12.102 -4.977 1.00 87.06 82 ASP A O 1
ATOM 670 N N . ARG A 1 83 ? 3.403 12.814 -6.850 1.00 84.81 83 ARG A N 1
ATOM 671 C CA . ARG A 1 83 ? 4.640 13.108 -7.596 1.00 84.81 83 ARG A CA 1
ATOM 672 C C . ARG A 1 83 ? 5.587 14.108 -6.917 1.00 84.81 83 ARG A C 1
ATOM 674 O O . ARG A 1 83 ? 6.744 14.189 -7.303 1.00 84.81 83 ARG A O 1
ATOM 681 N N . ASN A 1 84 ? 5.102 14.886 -5.950 1.00 84.94 84 ASN A N 1
ATOM 682 C CA . ASN A 1 84 ? 5.889 15.869 -5.205 1.00 84.94 84 ASN A CA 1
ATOM 683 C C . ASN A 1 84 ? 6.349 15.313 -3.845 1.00 84.94 84 ASN A C 1
ATOM 685 O O . ASN A 1 84 ? 6.900 16.048 -3.027 1.00 84.94 84 ASN A O 1
ATOM 689 N N . GLY A 1 85 ? 6.070 14.040 -3.557 1.00 86.38 85 GLY A N 1
ATOM 690 C CA . GLY A 1 85 ? 6.378 13.409 -2.283 1.00 86.38 85 GLY A CA 1
ATOM 691 C C . GLY A 1 85 ? 5.404 13.764 -1.161 1.00 86.38 85 GLY A C 1
ATOM 692 O O . GLY A 1 85 ? 5.672 13.422 -0.006 1.00 86.38 85 GLY A O 1
ATOM 693 N N . LYS A 1 86 ? 4.266 14.415 -1.431 1.00 89.62 86 LYS A N 1
ATOM 694 C CA . LYS A 1 86 ? 3.250 14.699 -0.405 1.00 89.62 86 LYS A CA 1
ATOM 695 C C . LYS A 1 86 ? 2.363 13.473 -0.191 1.00 89.62 86 LYS A C 1
ATOM 697 O O . LYS A 1 86 ? 1.965 12.820 -1.146 1.00 89.62 86 LYS A O 1
ATOM 702 N N . LYS A 1 87 ? 2.031 13.167 1.070 1.00 91.94 87 LYS A N 1
ATOM 703 C CA . LYS A 1 87 ? 1.101 12.074 1.407 1.00 91.94 87 LYS A CA 1
ATOM 704 C C . LYS A 1 87 ? -0.264 12.322 0.768 1.00 91.94 87 LYS A C 1
ATOM 706 O O . LYS A 1 87 ? -0.820 13.409 0.936 1.00 91.94 87 LYS A O 1
ATOM 711 N N . ILE A 1 88 ? -0.795 11.308 0.095 1.00 91.12 88 ILE A N 1
ATOM 712 C CA . ILE A 1 88 ? -2.180 11.295 -0.372 1.00 91.12 88 ILE A CA 1
ATOM 713 C C . ILE A 1 88 ? -3.057 10.869 0.806 1.00 91.12 88 ILE A C 1
ATOM 715 O O . ILE A 1 88 ? -2.740 9.910 1.510 1.00 91.12 88 ILE A O 1
ATOM 719 N N . LEU A 1 89 ? -4.128 11.619 1.053 1.00 89.88 89 LEU A N 1
ATOM 720 C CA . LEU A 1 89 ? -5.139 11.278 2.048 1.00 89.88 89 LEU A CA 1
ATOM 721 C C . LEU A 1 89 ? -6.350 10.717 1.315 1.00 89.88 89 LEU A C 1
ATOM 723 O O . LEU A 1 89 ? -6.802 11.319 0.343 1.00 89.88 89 LEU A O 1
ATOM 727 N N . PHE A 1 90 ? -6.862 9.591 1.796 1.00 90.00 90 PHE A N 1
ATOM 728 C CA . PHE A 1 90 ? -8.058 8.957 1.257 1.00 90.00 90 PHE A CA 1
ATOM 729 C C . PHE A 1 90 ? -9.185 9.052 2.277 1.00 90.00 90 PHE A C 1
ATOM 731 O O . PHE A 1 90 ? -8.962 8.863 3.474 1.00 90.00 90 PHE A O 1
ATOM 738 N N . ASN A 1 91 ? -10.398 9.303 1.793 1.00 88.12 91 ASN A N 1
ATOM 739 C CA . ASN A 1 91 ? -11.584 9.420 2.642 1.00 88.12 91 ASN A CA 1
ATOM 740 C C . ASN A 1 91 ? -12.080 8.056 3.137 1.00 88.12 91 ASN A C 1
ATOM 742 O O . ASN A 1 91 ? -12.760 7.959 4.152 1.00 88.12 91 ASN A O 1
ATOM 746 N N . SER A 1 92 ? -11.790 6.993 2.385 1.00 89.38 92 SER A N 1
ATOM 747 C CA . SER A 1 92 ? -12.177 5.623 2.710 1.00 89.38 92 SER A CA 1
ATOM 748 C C . SER A 1 92 ? -11.277 4.627 1.985 1.00 89.38 92 SER A C 1
ATOM 750 O O . SER A 1 92 ? -10.500 4.989 1.100 1.00 89.38 92 SER A O 1
ATOM 752 N N . VAL A 1 93 ? -11.424 3.341 2.303 1.00 91.12 93 VAL A N 1
ATOM 753 C CA . VAL A 1 93 ? -10.758 2.290 1.525 1.00 91.12 93 VAL A CA 1
ATOM 754 C C . VAL A 1 93 ? -11.260 2.255 0.078 1.00 91.12 93 VAL A C 1
ATOM 756 O O . VAL A 1 93 ? -10.468 2.045 -0.831 1.00 91.12 93 VAL A O 1
ATOM 759 N N . ILE A 1 94 ? -12.551 2.514 -0.160 1.00 93.44 94 ILE A N 1
ATOM 760 C CA . ILE A 1 94 ? -13.120 2.542 -1.517 1.00 93.44 94 ILE A CA 1
ATOM 761 C C . ILE A 1 94 ? -12.518 3.679 -2.351 1.00 93.44 94 ILE A C 1
ATOM 763 O O . ILE A 1 94 ? -12.227 3.480 -3.526 1.00 93.44 94 ILE A O 1
ATOM 767 N N . ASP A 1 95 ? -12.274 4.842 -1.743 1.00 93.88 95 ASP A N 1
ATOM 768 C CA . ASP A 1 95 ? -11.576 5.965 -2.386 1.00 93.88 95 ASP A CA 1
ATOM 769 C C . ASP A 1 95 ? -10.176 5.538 -2.864 1.00 93.88 95 ASP A C 1
ATOM 771 O O . ASP A 1 95 ? -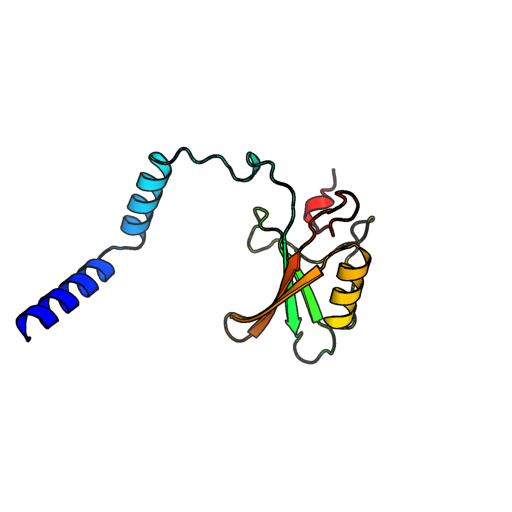9.815 5.704 -4.029 1.00 93.88 95 ASP A O 1
ATOM 775 N N . ALA A 1 96 ? -9.431 4.844 -2.002 1.00 93.88 96 ALA A N 1
ATOM 776 C CA . ALA A 1 96 ? -8.127 4.300 -2.359 1.00 93.88 96 ALA A CA 1
ATOM 777 C C . ALA A 1 96 ? -8.194 3.223 -3.451 1.00 93.88 96 ALA A C 1
ATOM 779 O O . ALA A 1 96 ? -7.356 3.217 -4.348 1.00 93.88 96 ALA A O 1
ATOM 780 N N . LEU A 1 97 ? -9.194 2.338 -3.425 1.00 95.44 97 LEU A N 1
ATOM 781 C CA . LEU A 1 97 ? -9.384 1.334 -4.476 1.00 95.44 97 LEU A CA 1
ATOM 782 C C . LEU A 1 97 ? -9.723 1.977 -5.826 1.00 95.44 97 LEU A C 1
ATOM 784 O O . LEU A 1 97 ? -9.183 1.554 -6.847 1.00 95.44 97 LEU A O 1
ATOM 788 N N . ASN A 1 98 ? -10.549 3.026 -5.838 1.00 96.75 98 ASN A N 1
ATOM 789 C CA . ASN A 1 98 ? -10.840 3.793 -7.049 1.00 96.75 98 ASN A CA 1
ATOM 790 C C . ASN A 1 98 ? -9.583 4.483 -7.586 1.00 96.75 98 ASN A C 1
ATOM 792 O O . ASN A 1 98 ? -9.316 4.421 -8.786 1.00 96.75 98 ASN A O 1
ATOM 796 N N . TYR A 1 99 ? -8.777 5.085 -6.705 1.00 94.94 99 TYR A N 1
ATOM 797 C CA . TYR A 1 99 ? -7.477 5.635 -7.081 1.00 94.94 99 TYR A CA 1
ATOM 798 C C . TYR A 1 99 ? -6.586 4.567 -7.723 1.00 94.94 99 TYR A C 1
ATOM 800 O O . TYR A 1 99 ? -6.138 4.761 -8.849 1.00 94.94 99 TYR A O 1
ATOM 808 N N . MET A 1 100 ? -6.392 3.419 -7.068 1.00 95.38 100 MET A N 1
ATOM 809 C CA . MET A 1 100 ? -5.569 2.319 -7.583 1.00 95.38 100 MET A CA 1
ATOM 810 C C . MET A 1 100 ? -6.091 1.791 -8.930 1.00 95.38 100 MET A C 1
ATOM 812 O O . MET A 1 100 ? -5.313 1.576 -9.859 1.00 95.38 100 MET A O 1
ATOM 816 N N . SER A 1 101 ? -7.409 1.656 -9.083 1.00 95.50 101 SER A N 1
ATOM 817 C CA . SER A 1 101 ? -8.030 1.257 -10.349 1.00 95.50 101 SER A CA 1
ATOM 818 C C . SER A 1 101 ? -7.788 2.274 -11.467 1.00 95.50 101 SER A C 1
ATOM 820 O O . SER A 1 101 ? -7.474 1.879 -12.589 1.00 95.50 101 SER A O 1
ATOM 822 N N . SER A 1 102 ? -7.829 3.577 -11.165 1.00 94.00 102 SER A N 1
ATOM 823 C CA . SER A 1 102 ? -7.588 4.637 -12.156 1.00 94.00 102 SER A CA 1
ATOM 824 C C . SER A 1 102 ? -6.180 4.616 -12.770 1.00 94.00 102 SER A C 1
ATOM 826 O O . SER A 1 102 ? -5.981 5.128 -13.869 1.00 94.00 102 SER A O 1
ATOM 828 N N . ILE A 1 103 ? -5.215 3.990 -12.089 1.00 92.06 103 ILE A N 1
ATOM 829 C CA . ILE A 1 103 ? -3.828 3.805 -12.548 1.00 92.06 103 ILE A CA 1
ATOM 830 C C . ILE A 1 103 ? -3.527 2.339 -12.924 1.00 92.06 103 ILE A C 1
ATOM 832 O O . ILE A 1 103 ? -2.372 1.914 -12.969 1.00 92.06 103 ILE A O 1
ATOM 836 N N . GLY A 1 104 ? -4.574 1.559 -13.213 1.00 93.50 104 GLY A N 1
ATOM 837 C CA . GLY A 1 104 ? -4.486 0.233 -13.829 1.00 93.50 104 GLY A CA 1
ATOM 838 C C . GLY A 1 104 ? -4.306 -0.940 -12.866 1.00 93.50 104 GLY A C 1
ATOM 839 O O . GLY A 1 104 ? -4.042 -2.049 -13.321 1.00 93.50 104 GLY A O 1
ATOM 840 N N . TRP A 1 105 ? -4.426 -0.733 -11.552 1.00 95.81 105 TRP A N 1
ATOM 841 C CA . TRP A 1 105 ? -4.406 -1.841 -10.599 1.00 95.81 105 TRP A CA 1
ATOM 842 C C . TRP A 1 105 ? -5.782 -2.492 -10.476 1.00 95.81 105 TRP A C 1
ATOM 844 O O . TRP A 1 105 ? -6.787 -1.844 -10.193 1.00 95.81 105 TRP A O 1
ATOM 854 N N . GLU A 1 106 ? -5.810 -3.806 -10.624 1.00 97.25 106 GLU A N 1
ATOM 855 C CA . GLU A 1 106 ? -6.996 -4.641 -10.537 1.00 97.25 106 GLU A CA 1
ATOM 856 C C . GLU A 1 106 ? -7.086 -5.288 -9.155 1.00 97.25 106 GLU A C 1
ATOM 858 O O . GLU A 1 106 ? -6.098 -5.788 -8.611 1.00 97.25 106 GLU A O 1
ATOM 863 N N . PHE A 1 107 ? -8.285 -5.291 -8.577 1.00 97.31 107 PHE A N 1
ATOM 864 C CA . PHE A 1 107 ? -8.555 -5.991 -7.327 1.00 97.31 107 PHE A CA 1
ATOM 865 C C . PHE A 1 107 ? -8.525 -7.512 -7.536 1.00 97.31 107 PHE A C 1
ATOM 867 O O . PHE A 1 107 ? -9.150 -8.023 -8.462 1.00 97.31 107 PHE A O 1
ATOM 874 N N . VAL A 1 108 ? -7.837 -8.236 -6.648 1.00 98.25 108 VAL A N 1
ATOM 875 C CA . VAL A 1 108 ? -7.733 -9.704 -6.700 1.00 98.25 108 VAL A CA 1
ATOM 876 C C . VAL A 1 108 ? -8.450 -10.358 -5.525 1.00 98.25 108 VAL A C 1
ATOM 878 O O . VAL A 1 108 ? -9.238 -11.279 -5.718 1.00 98.25 108 VAL A O 1
ATOM 881 N N . ASN A 1 109 ? -8.146 -9.932 -4.297 1.00 97.81 109 ASN A N 1
ATOM 882 C CA . ASN A 1 109 ? -8.712 -10.527 -3.087 1.00 97.81 109 ASN A CA 1
ATOM 883 C C . ASN A 1 109 ? -8.604 -9.572 -1.891 1.00 97.81 109 ASN A C 1
ATOM 885 O O . ASN A 1 109 ? -7.750 -8.685 -1.881 1.00 97.81 109 ASN A O 1
ATOM 889 N N . ALA A 1 110 ? -9.415 -9.800 -0.857 1.00 96.75 110 ALA A N 1
ATOM 890 C CA . ALA A 1 110 ? -9.306 -9.118 0.424 1.00 96.75 110 ALA A CA 1
ATOM 891 C C . ALA A 1 110 ? -9.388 -10.095 1.604 1.00 96.75 110 ALA A C 1
ATOM 893 O O . ALA A 1 110 ? -10.136 -11.070 1.572 1.00 96.75 110 ALA A O 1
ATOM 894 N N . TYR A 1 111 ? -8.632 -9.816 2.663 1.00 95.19 111 TYR A N 1
ATOM 895 C CA . TYR A 1 111 ? -8.681 -10.564 3.920 1.00 95.19 111 TYR A CA 1
ATOM 896 C C . TYR A 1 111 ? -8.250 -9.685 5.097 1.00 95.19 111 TYR A C 1
ATOM 898 O O . TYR A 1 111 ? -7.666 -8.617 4.923 1.00 95.19 111 TYR A O 1
ATOM 906 N N . VAL A 1 112 ? -8.538 -10.130 6.318 1.00 92.75 112 VAL A N 1
ATOM 907 C CA . VAL A 1 112 ? -8.181 -9.408 7.545 1.00 92.75 112 VAL A CA 1
ATOM 908 C C . VAL A 1 112 ? -7.119 -10.190 8.300 1.00 92.75 112 VAL A C 1
ATOM 910 O O . VAL A 1 112 ? -7.240 -11.402 8.465 1.00 92.75 112 VAL A O 1
ATOM 913 N N . ILE A 1 113 ? -6.093 -9.490 8.779 1.00 92.69 113 ILE A N 1
ATOM 914 C CA . ILE A 1 113 ? -5.152 -10.019 9.767 1.00 92.69 113 ILE A CA 1
ATOM 915 C C . ILE A 1 113 ? -5.271 -9.165 11.019 1.00 92.69 113 ILE A C 1
ATOM 917 O O . ILE A 1 113 ? -5.195 -7.938 10.958 1.00 92.69 113 ILE A O 1
ATOM 921 N N . THR A 1 114 ? -5.424 -9.817 12.164 1.00 90.81 114 THR A N 1
ATOM 922 C CA . THR A 1 114 ? -5.329 -9.151 13.460 1.00 90.81 114 THR A CA 1
ATOM 923 C C . THR A 1 114 ? -3.868 -9.133 13.898 1.00 90.81 114 THR A C 1
ATOM 925 O O . THR A 1 114 ? -3.254 -10.184 14.085 1.00 90.81 114 THR A O 1
ATOM 928 N N . VAL A 1 115 ? -3.304 -7.937 14.052 1.00 85.25 115 VAL A N 1
ATOM 929 C CA . VAL A 1 115 ? -1.948 -7.724 14.569 1.00 85.25 115 VAL A CA 1
ATOM 930 C C . VAL A 1 115 ? -2.075 -7.080 15.944 1.00 85.25 115 VAL A C 1
ATOM 932 O O . VAL A 1 115 ? -2.542 -5.949 16.079 1.00 85.25 115 VAL A O 1
ATOM 935 N N . GLY A 1 116 ? -1.709 -7.823 16.991 1.00 87.81 116 GLY A N 1
ATOM 936 C CA . GLY A 1 116 ? -1.981 -7.408 18.367 1.00 87.81 116 GLY A CA 1
ATOM 937 C C . GLY A 1 116 ? -3.487 -7.291 18.608 1.00 87.81 116 GLY A C 1
ATOM 938 O O . GLY A 1 116 ? -4.198 -8.286 18.532 1.00 87.81 116 GLY A O 1
ATOM 939 N N . ASN A 1 117 ? -3.967 -6.074 18.871 1.00 86.69 117 ASN A N 1
ATOM 940 C CA . ASN A 1 117 ? -5.382 -5.785 19.125 1.00 86.69 117 ASN A CA 1
ATOM 941 C C . ASN A 1 117 ? -6.022 -4.908 18.029 1.00 86.69 117 ASN A C 1
ATOM 943 O O . ASN A 1 117 ? -7.034 -4.251 18.272 1.00 86.69 117 ASN A O 1
ATOM 947 N N . GLN A 1 118 ? -5.408 -4.856 16.843 1.00 86.94 118 GLN A N 1
ATOM 948 C CA . GLN A 1 118 ? -5.867 -4.059 15.708 1.00 86.94 118 GLN A CA 1
ATOM 949 C C . GLN A 1 118 ? -6.086 -4.945 14.480 1.00 86.94 118 GLN A C 1
ATOM 951 O O . GLN A 1 118 ? -5.266 -5.805 14.160 1.00 86.94 118 GLN A O 1
ATOM 956 N N . ASN A 1 119 ? -7.190 -4.709 13.770 1.00 89.62 119 ASN A N 1
ATOM 957 C CA . ASN A 1 119 ? -7.438 -5.330 12.474 1.00 89.62 119 ASN A CA 1
ATOM 958 C C . ASN A 1 119 ? -6.746 -4.532 11.368 1.00 89.62 119 ASN A C 1
ATOM 960 O O . ASN A 1 119 ? -6.925 -3.316 11.267 1.00 89.62 119 ASN A O 1
ATOM 964 N N . VAL A 1 120 ? -6.004 -5.246 10.526 1.00 91.88 120 VAL A N 1
ATOM 965 C CA . VAL A 1 120 ? -5.401 -4.739 9.296 1.00 91.88 120 VAL A CA 1
ATOM 966 C C . VAL A 1 120 ? -6.105 -5.413 8.123 1.00 91.88 120 VAL A C 1
ATOM 968 O O . VAL A 1 120 ? -6.048 -6.637 7.954 1.00 91.88 120 VAL A O 1
ATOM 971 N N . TYR A 1 121 ? -6.793 -4.615 7.316 1.00 94.00 121 TYR A N 1
ATOM 972 C CA . TYR A 1 121 ? -7.491 -5.080 6.124 1.00 94.00 121 TYR A CA 1
ATOM 973 C C . TYR A 1 121 ? -6.511 -5.075 4.955 1.00 94.00 121 TYR A C 1
ATOM 975 O O . TYR A 1 121 ? -5.945 -4.036 4.628 1.00 94.00 121 TYR A O 1
ATOM 983 N N . HIS A 1 122 ? -6.300 -6.231 4.343 1.00 95.69 122 HIS A N 1
ATOM 984 C CA . HIS A 1 122 ? -5.370 -6.423 3.240 1.00 95.69 122 HIS A CA 1
ATOM 985 C C . HIS A 1 122 ? -6.151 -6.569 1.944 1.00 95.69 122 HIS A C 1
ATOM 987 O O . HIS A 1 122 ? -7.039 -7.414 1.859 1.00 95.69 122 HIS A O 1
ATOM 993 N N . TYR A 1 123 ? -5.783 -5.787 0.936 1.00 97.19 123 TYR A N 1
ATOM 994 C CA . TYR A 1 123 ? -6.335 -5.849 -0.410 1.00 97.19 123 TYR A CA 1
ATOM 995 C C . TYR A 1 123 ? -5.198 -6.204 -1.362 1.00 97.19 123 TYR A C 1
ATOM 997 O O . TYR A 1 123 ? -4.298 -5.399 -1.605 1.00 97.19 123 TYR A O 1
ATOM 1005 N N . LEU A 1 124 ? -5.220 -7.434 -1.871 1.00 98.06 124 LEU A N 1
ATOM 1006 C CA . LEU A 1 124 ? -4.303 -7.866 -2.913 1.00 98.06 124 LEU A CA 1
ATOM 1007 C C . LEU A 1 124 ? -4.754 -7.252 -4.231 1.00 98.06 124 LEU A C 1
ATOM 1009 O O . LEU A 1 124 ? -5.891 -7.460 -4.665 1.00 98.06 124 LEU A O 1
ATOM 1013 N N . MET A 1 125 ? -3.843 -6.528 -4.866 1.00 97.81 125 MET A N 1
ATOM 1014 C CA . MET A 1 125 ? -4.056 -5.940 -6.179 1.00 97.81 125 MET A CA 1
ATOM 1015 C C . MET A 1 125 ? -2.963 -6.379 -7.144 1.00 97.81 125 MET A C 1
ATOM 1017 O O . MET A 1 125 ? -1.856 -6.749 -6.738 1.00 97.81 125 MET A O 1
ATOM 1021 N N . LYS A 1 126 ? -3.288 -6.340 -8.432 1.00 97.06 126 LYS A N 1
ATOM 1022 C CA . LYS A 1 126 ? -2.417 -6.778 -9.517 1.00 97.06 126 LYS A CA 1
ATOM 1023 C C . LYS A 1 126 ? -2.425 -5.771 -10.656 1.00 97.06 126 LYS A C 1
ATOM 1025 O O . LYS A 1 126 ? -3.460 -5.198 -10.957 1.00 97.06 126 LYS A O 1
ATOM 1030 N N . ASN A 1 127 ? -1.292 -5.596 -11.321 1.00 94.88 127 ASN A N 1
ATOM 1031 C CA . ASN A 1 127 ? -1.223 -4.879 -12.587 1.00 94.88 127 ASN A CA 1
ATOM 1032 C C . ASN A 1 127 ? -0.299 -5.643 -13.548 1.00 94.88 127 ASN A C 1
ATOM 1034 O O . ASN A 1 127 ? 0.897 -5.779 -13.295 1.00 94.88 127 ASN A O 1
ATOM 1038 N N . GLU A 1 128 ? -0.857 -6.186 -14.634 1.00 90.88 128 GLU A N 1
ATOM 1039 C CA . GLU A 1 128 ? -0.078 -6.941 -15.632 1.00 90.88 128 GLU A CA 1
ATOM 1040 C C . GLU A 1 128 ? 0.767 -6.047 -16.538 1.00 90.88 128 GLU A C 1
ATOM 1042 O O . GLU A 1 128 ? 1.812 -6.479 -17.024 1.00 90.88 128 GLU A O 1
ATOM 1047 N N . ASN A 1 129 ? 0.327 -4.804 -16.731 1.00 87.00 129 ASN A N 1
ATOM 1048 C CA . ASN A 1 129 ? 0.916 -3.834 -17.644 1.00 87.00 129 ASN A CA 1
ATOM 1049 C C . ASN A 1 129 ? 1.297 -2.563 -16.878 1.00 87.00 129 ASN A C 1
ATOM 1051 O O . ASN A 1 129 ? 0.982 -1.454 -17.316 1.00 87.00 129 ASN A O 1
ATOM 1055 N N . VAL A 1 130 ? 1.924 -2.721 -15.702 1.00 81.00 130 VAL A N 1
ATOM 1056 C CA . VAL A 1 130 ? 2.248 -1.575 -14.848 1.00 81.00 130 VAL A CA 1
ATOM 1057 C C . VAL A 1 130 ? 3.139 -0.622 -15.637 1.00 81.00 130 VAL A C 1
ATOM 1059 O O . VAL A 1 130 ? 4.200 -1.000 -16.136 1.00 81.00 130 VAL A O 1
ATOM 1062 N N . ASN A 1 131 ? 2.702 0.625 -15.766 1.00 80.00 131 ASN A N 1
ATOM 1063 C CA . ASN A 1 131 ? 3.576 1.670 -16.259 1.00 80.00 131 ASN A CA 1
ATOM 1064 C C . ASN A 1 131 ? 4.456 2.123 -15.075 1.00 80.00 131 ASN A C 1
ATOM 1066 O O . ASN A 1 131 ? 3.899 2.554 -14.061 1.00 80.00 131 ASN A O 1
ATOM 1070 N N . PRO A 1 132 ? 5.799 2.026 -15.163 1.00 75.75 132 PRO A N 1
ATOM 1071 C CA . PRO A 1 132 ? 6.707 2.392 -14.071 1.00 75.75 132 PRO A CA 1
ATOM 1072 C C . PRO A 1 132 ? 6.505 3.813 -13.518 1.00 75.75 132 PRO A C 1
ATOM 1074 O O . PRO A 1 132 ? 6.737 4.051 -12.325 1.00 75.75 132 PRO A O 1
ATOM 1077 N N . ASP A 1 133 ? 6.024 4.729 -14.361 1.00 74.81 133 ASP A N 1
ATOM 1078 C CA . ASP A 1 133 ? 5.736 6.121 -13.999 1.00 74.81 133 ASP A CA 1
ATOM 1079 C C . ASP A 1 133 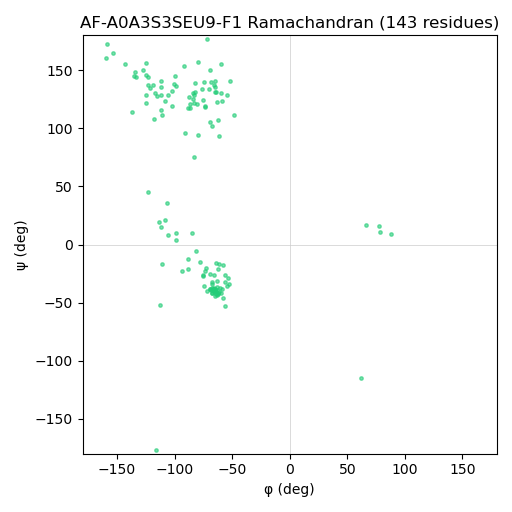? 4.481 6.261 -13.122 1.00 74.81 133 ASP A C 1
ATOM 1081 O O . ASP A 1 133 ? 4.329 7.246 -12.402 1.00 74.81 133 ASP A O 1
ATOM 1085 N N . TYR A 1 134 ? 3.604 5.254 -13.134 1.00 75.88 134 TYR A N 1
ATOM 1086 C CA . TYR A 1 134 ? 2.332 5.230 -12.408 1.00 75.88 134 TYR A CA 1
ATOM 1087 C C . TYR A 1 134 ? 2.313 4.210 -11.266 1.00 75.88 134 TYR A C 1
ATOM 1089 O O . TYR A 1 134 ? 1.250 3.896 -10.735 1.00 75.88 134 TYR A O 1
ATOM 1097 N N . ILE A 1 135 ? 3.475 3.699 -10.850 1.00 85.19 135 ILE A N 1
ATOM 1098 C CA . ILE A 1 135 ? 3.581 2.922 -9.610 1.00 85.19 135 ILE A CA 1
ATOM 1099 C C . ILE A 1 135 ? 3.469 3.898 -8.429 1.00 85.19 135 ILE A C 1
ATOM 1101 O O . ILE A 1 135 ? 4.338 4.772 -8.310 1.00 85.19 135 ILE A O 1
ATOM 1105 N N . PRO A 1 136 ? 2.456 3.762 -7.544 1.00 89.19 136 PRO A N 1
ATOM 1106 C CA . PRO A 1 136 ? 2.328 4.621 -6.373 1.00 89.19 136 PRO A CA 1
ATOM 1107 C C . PRO A 1 136 ? 3.606 4.614 -5.538 1.00 89.19 136 PRO A C 1
ATOM 1109 O O . PRO A 1 136 ? 4.121 3.554 -5.174 1.00 89.19 136 PRO A O 1
ATOM 1112 N N . LYS A 1 137 ? 4.107 5.809 -5.234 1.00 89.44 137 LYS A N 1
ATOM 1113 C CA . LYS A 1 137 ? 5.374 6.001 -4.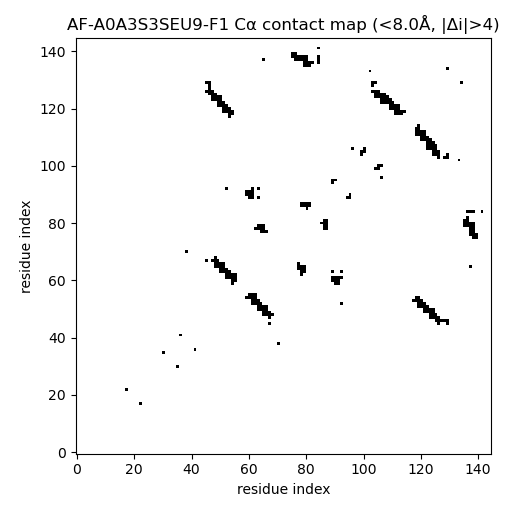531 1.00 89.44 137 LYS A CA 1
ATOM 1114 C C . LYS A 1 137 ? 5.160 6.087 -3.022 1.00 89.44 137 LYS A C 1
ATOM 1116 O O . LYS A 1 137 ? 4.102 6.513 -2.561 1.00 89.44 137 LYS A O 1
ATOM 1121 N N . THR A 1 138 ? 6.175 5.730 -2.246 1.00 90.12 138 THR A N 1
ATOM 1122 C CA . THR A 1 138 ? 6.224 5.921 -0.788 1.00 90.12 138 THR A CA 1
ATOM 1123 C C . THR A 1 138 ? 7.356 6.875 -0.419 1.00 90.12 138 THR A C 1
ATOM 1125 O O . THR A 1 138 ? 8.029 7.437 -1.283 1.00 90.12 138 THR A O 1
ATOM 1128 N N . LYS A 1 139 ? 7.587 7.117 0.880 1.00 87.88 139 LYS A N 1
ATOM 1129 C CA . LYS A 1 139 ? 8.625 8.068 1.319 1.00 87.88 139 LYS A CA 1
ATOM 1130 C C . LYS A 1 139 ? 10.014 7.725 0.764 1.00 87.88 139 LYS A C 1
ATOM 1132 O O . LYS A 1 139 ? 10.800 8.636 0.518 1.00 87.88 139 LYS A O 1
ATOM 1137 N N . ARG A 1 140 ? 10.319 6.438 0.571 1.00 84.12 140 ARG A N 1
ATOM 1138 C CA . ARG A 1 140 ? 11.641 5.980 0.118 1.00 84.12 140 ARG A CA 1
ATOM 1139 C C . ARG A 1 140 ? 11.990 6.429 -1.297 1.00 84.12 140 ARG A C 1
ATOM 1141 O O . ARG A 1 140 ? 13.168 6.539 -1.609 1.00 84.12 140 ARG A O 1
ATOM 1148 N N . ASP A 1 141 ? 10.985 6.665 -2.133 1.00 84.12 141 ASP A N 1
ATOM 1149 C CA . ASP A 1 141 ? 11.188 6.986 -3.547 1.00 84.12 141 ASP A CA 1
ATOM 1150 C C . ASP A 1 141 ? 11.609 8.446 -3.745 1.00 84.12 141 ASP A C 1
ATOM 1152 O O . ASP A 1 141 ? 12.128 8.814 -4.792 1.00 84.12 141 ASP A O 1
ATOM 1156 N N . PHE A 1 142 ? 11.430 9.271 -2.712 1.00 82.06 142 PHE A N 1
ATOM 1157 C CA . PHE A 1 142 ? 11.762 10.693 -2.704 1.00 82.06 142 PHE A CA 1
ATOM 1158 C C . PHE A 1 142 ? 13.003 10.980 -1.862 1.00 82.06 142 PHE A C 1
ATOM 1160 O O . PHE A 1 142 ? 13.029 11.997 -1.172 1.00 82.06 142 PHE A O 1
ATOM 1167 N N . LYS A 1 143 ? 14.009 10.086 -1.847 1.00 68.12 143 LYS A N 1
ATOM 1168 C CA . LYS A 1 143 ? 15.274 10.367 -1.146 1.00 68.12 143 LYS A CA 1
ATOM 1169 C C . LYS A 1 143 ? 15.770 11.758 -1.557 1.00 68.12 143 LYS A C 1
ATOM 1171 O O . LYS A 1 143 ? 16.121 11.983 -2.711 1.00 68.12 143 LYS A O 1
ATOM 1176 N N . LEU A 1 144 ? 15.723 12.675 -0.593 1.00 49.84 144 LEU A N 1
ATOM 1177 C CA . LEU A 1 144 ? 16.325 13.994 -0.677 1.00 49.84 144 LEU A CA 1
ATOM 1178 C C . LEU A 1 144 ? 17.836 13.782 -0.786 1.00 49.84 144 LEU A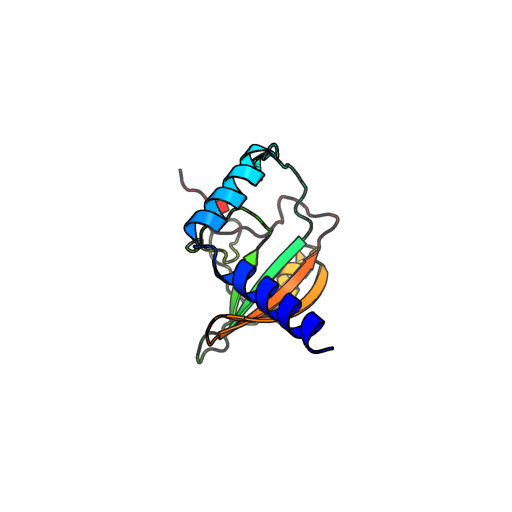 C 1
ATOM 1180 O O . LEU A 1 144 ? 18.390 12.984 -0.024 1.00 49.84 144 LEU A O 1
ATOM 1184 N N . ASN A 1 145 ? 18.452 14.463 -1.750 1.00 37.44 145 ASN A N 1
ATOM 1185 C CA . ASN A 1 145 ? 19.893 14.704 -1.747 1.00 37.44 145 ASN A CA 1
ATOM 1186 C C . ASN A 1 145 ? 20.322 15.355 -0.428 1.00 37.44 145 ASN A C 1
ATOM 1188 O O . ASN A 1 145 ? 19.529 16.171 0.100 1.00 37.44 145 ASN A O 1
#

Foldseek 3Di:
DVVVVVVVVVVVVVVVPDDPVNVVVVVVVVVVVDPDDDPVNDPDDQWKKKWKWWDDPPDLWIQIFIGSPPDDDPPFFRAFADPVQHGDGASHVVSVVVLCVVQAKAWDDWDWDDDPNTIMIITMIGHPPHDPVSDGDGNVVCPDD

Secondary structure (DSSP, 8-state):
-HHHHHHHHHHHHHHHSS-HHHHHHHHHHHHHHS----GGG------EEEEEEEEPTT-SPEEEEEE-S----TT---B-B-TTSPBPP-SSHHHHHHHHHHTTPEEEEEEEEEETTEEEEEEEEE-TT--GGGSPB-GGGG---

Radius of gyration: 21.14 Å; Cα contacts (8 Å, |Δi|>4): 175; chains: 1; bounding box: 39×63×41 Å

Mean predicted aligned error: 12.72 Å

pLDDT: mean 77.53, std 17.13, range [37.44, 98.25]